Protein AF-A0AAN8F4S1-F1 (afdb_monomer_lite)

Secondary structure (DSSP, 8-state):
--HHHHHHHGGGTTT--GGG-HHHHHHHHHHT--GGGS--GGGS-GGGG--SHHHHHHHHHHHHSPPHHHHHHH-TTTHHHHTTTTT----

Radius of gyration: 18.05 Å; chains: 1; bounding box: 43×32×46 Å

InterPro domains:
  IPR004981 Tryptophan 2,3-dioxygenase [PF03301] (1-73)
  IPR004981 Tryptophan 2,3-dioxygenase [PTHR10138] (1-73)
  IPR037217 Tryptophan/Indoleamine 2,3-dioxygenase-like [SSF140959] (1-73)

Organism: Trichostrongylus colubriformis (NCBI:txid6319)

Sequence (91 aa):
MSPLDFVDFRKYLTPASGFQSLQFRLIENKMGVRCDRRIKYNAQHYKNVFLDEADVKAVEQSETEPSLLTLVQVNPIFRDMLTINLRCDVI

Foldseek 3Di:
DDPVVCVVCVVVCPPPDPLLVLVVLLLCLQQPPAQVPDDQDVVDRSLVSDPDPVSSVSNVVSNPDQHPVNVQCPDPVNVVVCVVPVVPPDD

Structure (mmCIF, N/CA/C/O backbone):
data_AF-A0AAN8F4S1-F1
#
_entry.id   AF-A0AAN8F4S1-F1
#
loop_
_atom_site.group_PDB
_atom_site.id
_atom_site.type_symbol
_atom_site.label_atom_id
_atom_site.label_alt_id
_atom_site.label_comp_id
_atom_site.label_asym_id
_atom_site.label_entity_id
_atom_site.label_seq_id
_atom_site.pdbx_PDB_ins_code
_atom_site.Cartn_x
_atom_site.Cartn_y
_atom_site.Cartn_z
_atom_site.occupancy
_atom_site.B_iso_or_equiv
_atom_site.auth_seq_id
_atom_site.auth_comp_id
_atom_site.auth_asym_id
_atom_site.auth_atom_id
_atom_site.pdbx_PDB_model_num
ATOM 1 N N . MET A 1 1 ? 3.998 9.265 -23.249 1.00 78.06 1 MET A N 1
ATOM 2 C CA . MET A 1 1 ? 4.726 8.010 -23.519 1.00 78.06 1 MET A CA 1
ATOM 3 C C . MET A 1 1 ? 3.876 7.178 -24.456 1.00 78.06 1 MET A C 1
ATOM 5 O O . MET A 1 1 ? 2.714 6.962 -24.121 1.00 78.06 1 MET A O 1
ATOM 9 N N . SER A 1 2 ? 4.393 6.778 -25.620 1.00 94.75 2 SER A N 1
ATOM 10 C CA . SER A 1 2 ? 3.669 5.840 -26.483 1.00 94.75 2 SER A CA 1
ATOM 11 C C . SER A 1 2 ? 3.835 4.400 -25.967 1.00 94.75 2 SER A C 1
ATOM 13 O O . SER A 1 2 ? 4.800 4.114 -25.252 1.00 94.75 2 SER A O 1
ATOM 15 N N . PRO A 1 3 ? 2.925 3.468 -26.307 1.00 93.31 3 PRO A N 1
ATOM 16 C CA . PRO A 1 3 ? 3.106 2.060 -25.961 1.00 93.31 3 PRO A CA 1
ATOM 17 C C . PRO A 1 3 ? 4.406 1.463 -26.514 1.00 93.31 3 PRO A C 1
ATOM 19 O O . PRO A 1 3 ? 4.980 0.587 -25.877 1.00 93.31 3 PRO A O 1
ATOM 22 N N . LEU A 1 4 ? 4.877 1.946 -27.670 1.00 93.06 4 LEU A N 1
ATOM 23 C CA . LEU A 1 4 ? 6.105 1.46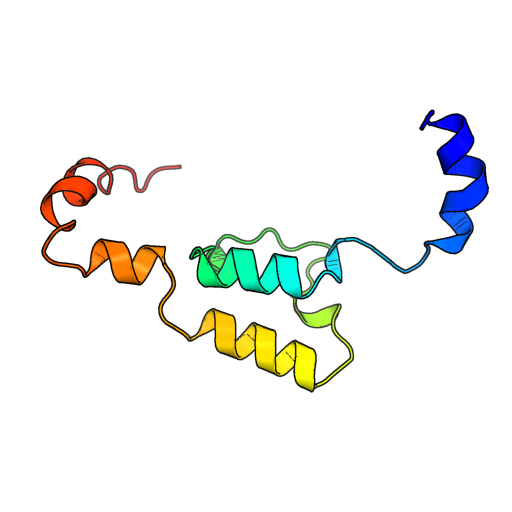5 -28.300 1.00 93.06 4 LEU A CA 1
ATOM 24 C C . LEU A 1 4 ? 7.338 1.892 -27.492 1.00 93.06 4 LEU A C 1
ATOM 26 O O . LEU A 1 4 ? 8.157 1.044 -27.155 1.00 93.06 4 LEU A O 1
ATOM 30 N N . ASP A 1 5 ? 7.382 3.155 -27.051 1.00 92.81 5 ASP A N 1
ATOM 31 C CA . ASP A 1 5 ? 8.462 3.658 -26.188 1.00 92.81 5 ASP A CA 1
ATOM 32 C C . ASP A 1 5 ? 8.545 2.874 -24.866 1.00 92.81 5 ASP A C 1
ATOM 34 O O . ASP A 1 5 ? 9.627 2.650 -24.333 1.00 92.81 5 ASP A O 1
ATOM 38 N N . PHE A 1 6 ? 7.403 2.434 -24.320 1.00 92.69 6 PHE A N 1
ATOM 39 C CA . PHE A 1 6 ? 7.365 1.637 -23.088 1.00 92.69 6 PHE A CA 1
ATOM 40 C C . PHE A 1 6 ? 8.004 0.255 -23.253 1.00 92.69 6 PHE A C 1
ATOM 42 O O . PHE A 1 6 ? 8.667 -0.234 -22.335 1.00 92.69 6 PHE A O 1
ATOM 49 N N . VAL A 1 7 ? 7.818 -0.389 -24.410 1.00 92.62 7 VAL A N 1
ATOM 50 C 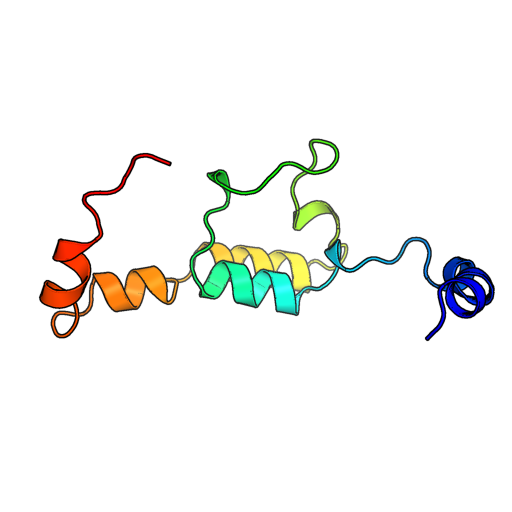CA . VAL A 1 7 ? 8.369 -1.727 -24.678 1.00 92.62 7 VAL A CA 1
ATOM 51 C C . VAL A 1 7 ? 9.893 -1.717 -24.595 1.00 92.62 7 VAL A C 1
ATOM 53 O O . VAL A 1 7 ? 10.470 -2.653 -24.032 1.00 92.62 7 VAL A O 1
ATOM 56 N N . ASP A 1 8 ? 10.529 -0.644 -25.061 1.00 93.50 8 ASP A N 1
ATOM 57 C CA . ASP A 1 8 ? 11.986 -0.533 -25.123 1.00 93.50 8 ASP A CA 1
ATOM 58 C C . ASP A 1 8 ? 12.652 -0.552 -23.739 1.00 93.50 8 ASP A C 1
ATOM 60 O O . ASP A 1 8 ? 13.752 -1.098 -23.581 1.00 93.50 8 ASP A O 1
ATOM 64 N N . PHE A 1 9 ? 11.978 -0.031 -22.705 1.00 93.25 9 PHE A N 1
ATOM 65 C CA . PHE A 1 9 ? 12.533 0.032 -21.350 1.00 93.25 9 PHE A CA 1
ATOM 66 C C . PHE A 1 9 ? 11.831 -0.852 -20.312 1.00 93.25 9 PHE A C 1
ATOM 68 O O . PHE A 1 9 ? 12.389 -1.049 -19.230 1.00 93.25 9 PHE A O 1
ATOM 75 N N . ARG A 1 10 ? 10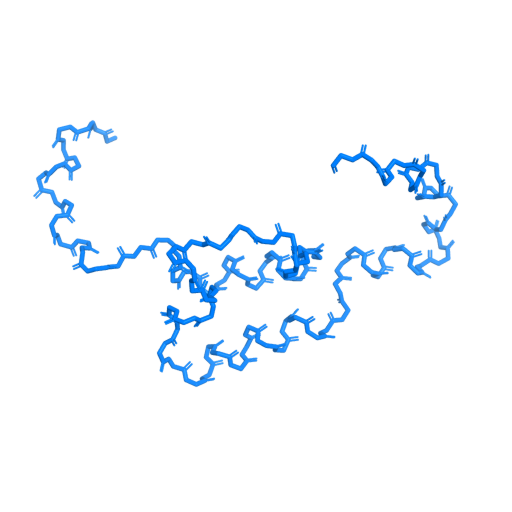.669 -1.460 -20.607 1.00 93.88 10 ARG A N 1
ATOM 76 C CA . ARG A 1 10 ? 9.923 -2.293 -19.633 1.00 93.88 10 ARG A CA 1
ATOM 77 C C . ARG A 1 10 ? 10.770 -3.396 -18.988 1.00 93.88 10 ARG A C 1
ATOM 79 O O . ARG A 1 10 ? 10.524 -3.787 -17.850 1.00 93.88 10 ARG A O 1
ATOM 86 N N . LYS A 1 11 ? 11.768 -3.910 -19.716 1.00 92.75 11 LYS A N 1
ATOM 87 C CA . LYS A 1 11 ? 12.667 -4.974 -19.245 1.00 92.75 11 LYS A CA 1
ATOM 88 C C . LYS A 1 11 ? 13.485 -4.559 -18.020 1.00 92.75 11 LYS A C 1
ATOM 90 O O . LYS A 1 11 ? 13.788 -5.410 -17.197 1.00 92.75 11 LYS A O 1
ATOM 95 N N . TYR A 1 12 ? 13.783 -3.267 -17.870 1.00 94.12 12 TYR A N 1
ATOM 96 C CA . TYR A 1 12 ? 14.517 -2.736 -16.718 1.00 94.12 12 TYR A CA 1
ATOM 97 C C . TYR A 1 12 ? 13.642 -2.585 -15.469 1.00 94.12 12 TYR A C 1
ATOM 99 O O . TYR A 1 12 ? 14.165 -2.359 -14.385 1.00 94.12 12 TYR A O 1
ATOM 107 N N . LEU A 1 13 ? 12.318 -2.704 -15.612 1.00 92.19 13 LEU A N 1
ATOM 108 C CA . LEU A 1 13 ? 11.376 -2.605 -14.500 1.00 92.19 13 LEU A CA 1
ATOM 109 C C . LEU A 1 13 ? 11.061 -3.964 -13.874 1.00 92.19 13 LEU A C 1
ATOM 111 O O . LEU A 1 13 ? 10.559 -4.002 -12.766 1.00 92.19 13 LEU A O 1
ATOM 115 N N . THR A 1 14 ? 11.330 -5.085 -14.544 1.00 88.69 14 TH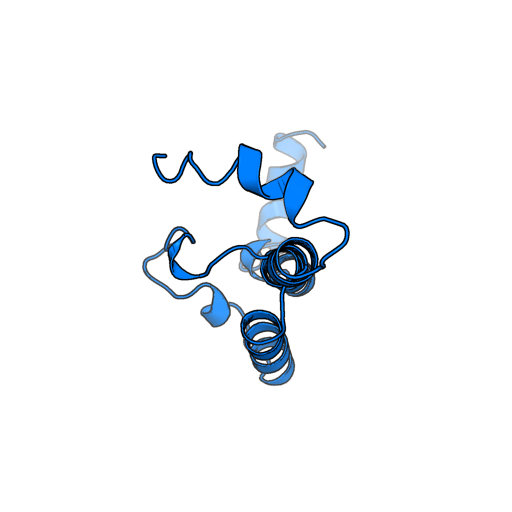R A N 1
ATOM 116 C CA . THR A 1 14 ? 11.021 -6.421 -13.999 1.00 88.69 14 THR A CA 1
ATOM 117 C C . THR A 1 14 ? 12.081 -6.825 -12.964 1.00 88.69 14 THR A C 1
ATOM 119 O O . THR A 1 14 ? 13.265 -6.680 -13.262 1.00 88.69 14 THR A O 1
ATOM 122 N N . PRO A 1 15 ? 11.717 -7.353 -11.775 1.00 87.62 15 PRO A N 1
ATOM 123 C CA . PRO A 1 15 ? 10.388 -7.794 -11.327 1.00 87.62 15 PRO A CA 1
ATOM 124 C C . PRO A 1 15 ? 9.579 -6.731 -10.560 1.00 87.62 15 PRO A C 1
ATOM 126 O O . PRO A 1 15 ? 8.547 -7.060 -9.973 1.00 87.62 15 PRO A O 1
ATOM 129 N N . ALA A 1 16 ? 10.046 -5.483 -10.519 1.00 89.00 16 ALA A N 1
ATOM 130 C CA . ALA A 1 16 ? 9.385 -4.418 -9.784 1.00 89.00 16 ALA A CA 1
ATOM 131 C C . ALA A 1 16 ? 7.989 -4.103 -10.348 1.00 89.00 16 ALA A C 1
ATOM 133 O O . ALA A 1 16 ? 7.724 -4.166 -11.551 1.00 89.00 16 ALA A O 1
ATOM 134 N N . SER A 1 17 ? 7.066 -3.767 -9.453 1.00 90.06 17 SER A N 1
ATOM 135 C CA . SER A 1 17 ? 5.688 -3.440 -9.803 1.00 90.06 17 SER A CA 1
ATOM 136 C C . SER A 1 17 ? 5.060 -2.497 -8.784 1.00 90.06 17 SER A C 1
ATOM 138 O O . SER A 1 17 ? 5.514 -2.376 -7.648 1.00 90.06 17 SER A O 1
ATOM 140 N N . GLY A 1 18 ? 3.936 -1.882 -9.161 1.00 89.50 18 GLY A N 1
ATOM 141 C CA . GLY A 1 18 ? 3.155 -1.044 -8.248 1.00 89.50 18 GLY A CA 1
ATOM 142 C C . GLY A 1 18 ? 2.619 -1.788 -7.018 1.00 89.50 18 GLY A C 1
ATOM 143 O O . GLY A 1 18 ? 2.275 -1.146 -6.029 1.00 89.50 18 GLY A O 1
ATOM 144 N N . PHE A 1 19 ? 2.589 -3.128 -7.026 1.00 89.25 19 PHE A N 1
ATOM 145 C CA . PHE A 1 19 ? 2.185 -3.901 -5.850 1.00 89.25 19 PHE A CA 1
ATOM 146 C C . PHE A 1 19 ? 3.113 -3.682 -4.652 1.00 89.25 19 PHE A C 1
ATOM 148 O O . PHE A 1 19 ? 2.634 -3.750 -3.525 1.00 89.25 19 PHE A O 1
ATOM 155 N N . GLN A 1 20 ? 4.384 -3.349 -4.897 1.00 92.00 20 GLN A N 1
ATOM 156 C CA . GLN A 1 20 ? 5.404 -3.080 -3.876 1.00 92.00 20 GLN A CA 1
ATOM 157 C C . GLN A 1 20 ? 5.363 -1.640 -3.341 1.00 92.00 20 GLN A C 1
ATOM 159 O O . GLN A 1 20 ? 6.222 -1.245 -2.559 1.00 92.00 20 GLN A O 1
ATOM 164 N N . SER A 1 21 ? 4.394 -0.818 -3.757 1.00 95.06 21 SER A N 1
ATOM 165 C CA . SER A 1 21 ? 4.279 0.548 -3.247 1.00 95.06 21 SER A CA 1
ATOM 166 C C . SER A 1 21 ? 3.788 0.547 -1.795 1.00 95.06 21 SER A C 1
ATOM 168 O O . SER A 1 21 ? 2.586 0.450 -1.532 1.00 95.06 21 SER A O 1
ATOM 170 N N . LEU A 1 22 ? 4.723 0.691 -0.850 1.00 94.94 22 LEU A N 1
ATOM 171 C CA . LEU A 1 22 ? 4.433 0.779 0.584 1.00 94.94 22 LEU A CA 1
ATOM 172 C C . LEU A 1 22 ? 3.427 1.893 0.880 1.00 94.94 22 LEU A C 1
ATOM 174 O O . LEU A 1 22 ? 2.376 1.649 1.466 1.00 94.94 22 LEU A O 1
ATOM 178 N N . GLN A 1 23 ? 3.719 3.111 0.421 1.00 96.62 23 GLN A N 1
ATOM 179 C CA . GLN A 1 23 ? 2.882 4.283 0.685 1.00 96.62 23 GLN A CA 1
ATOM 180 C C . GLN A 1 23 ? 1.449 4.093 0.188 1.00 96.62 23 GLN A C 1
ATOM 182 O O . GLN A 1 23 ? 0.508 4.475 0.879 1.00 96.62 23 GLN A O 1
ATOM 187 N N . PHE A 1 24 ? 1.268 3.451 -0.970 1.00 96.25 24 PHE A N 1
ATOM 188 C CA . PHE A 1 24 ? -0.065 3.167 -1.487 1.00 96.25 24 PHE A CA 1
ATOM 189 C C . PHE A 1 24 ? -0.845 2.223 -0.561 1.00 96.25 24 PHE A C 1
ATOM 191 O O . PHE A 1 24 ? -2.016 2.472 -0.279 1.00 96.25 24 PHE A O 1
ATOM 198 N N . ARG A 1 25 ? -0.193 1.188 -0.010 1.00 94.81 25 ARG A N 1
ATOM 199 C CA . ARG A 1 25 ? -0.823 0.285 0.972 1.00 94.81 25 ARG A CA 1
ATOM 200 C C . ARG A 1 25 ? -1.153 0.980 2.282 1.00 94.81 25 ARG A C 1
ATOM 202 O O . ARG A 1 25 ? -2.248 0.779 2.802 1.00 94.81 25 ARG A O 1
ATOM 209 N N . LEU A 1 26 ? -0.265 1.844 2.770 1.00 96.25 26 LEU A N 1
ATOM 210 C CA . LEU A 1 26 ? -0.530 2.645 3.965 1.00 96.25 26 LEU A CA 1
ATOM 211 C C . LEU A 1 26 ? -1.742 3.564 3.765 1.00 96.25 26 LEU A C 1
ATOM 213 O O . LEU A 1 26 ? -2.575 3.663 4.662 1.00 96.25 26 LEU A O 1
ATOM 217 N N . ILE A 1 27 ? -1.871 4.199 2.594 1.00 97.38 27 ILE A N 1
ATOM 218 C CA . ILE A 1 27 ? -3.026 5.046 2.264 1.00 97.38 27 ILE A CA 1
ATOM 219 C C . ILE A 1 27 ? -4.313 4.221 2.245 1.00 97.38 27 ILE A C 1
ATOM 221 O O . ILE A 1 27 ? -5.272 4.594 2.910 1.00 97.38 27 ILE A O 1
ATOM 225 N N . GLU A 1 28 ? -4.350 3.093 1.534 1.00 95.88 28 GLU A N 1
ATOM 226 C CA . GLU A 1 28 ? -5.544 2.239 1.497 1.00 95.88 28 GLU A CA 1
ATOM 227 C C . GLU A 1 28 ? -5.976 1.782 2.900 1.00 95.88 28 GLU A C 1
ATOM 229 O O . GLU A 1 28 ? -7.156 1.879 3.245 1.00 95.88 28 GLU A O 1
ATOM 234 N N . ASN A 1 29 ? -5.026 1.319 3.720 1.00 95.56 29 ASN A N 1
ATOM 235 C CA . ASN A 1 29 ? -5.304 0.852 5.078 1.00 95.56 29 ASN A CA 1
ATOM 236 C C . ASN A 1 29 ? -5.814 2.001 5.960 1.00 95.56 29 ASN A C 1
ATOM 238 O O . ASN A 1 29 ? -6.879 1.887 6.568 1.00 95.56 29 ASN A O 1
ATOM 242 N N . LYS A 1 30 ? -5.135 3.157 5.945 1.00 96.62 30 LYS A N 1
ATOM 243 C CA . LYS A 1 30 ? -5.550 4.344 6.711 1.00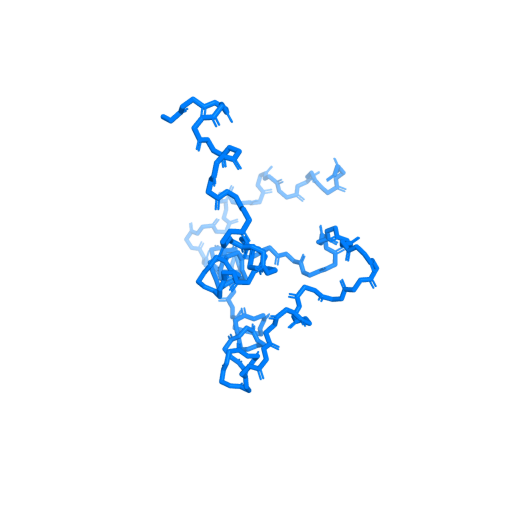 96.62 30 LYS A CA 1
ATOM 244 C C . LYS A 1 30 ? -6.881 4.926 6.236 1.00 96.62 30 LYS A C 1
ATOM 246 O O . LYS A 1 30 ? -7.593 5.501 7.049 1.00 96.62 30 LYS A O 1
ATOM 251 N N . MET A 1 31 ? -7.259 4.754 4.970 1.00 97.00 31 MET A N 1
ATOM 252 C CA . MET A 1 31 ? -8.587 5.138 4.472 1.00 97.00 31 MET A CA 1
ATOM 253 C C . MET A 1 31 ? -9.697 4.170 4.910 1.00 97.00 31 MET A C 1
ATOM 255 O O . MET A 1 31 ? -10.860 4.566 4.937 1.00 97.00 31 MET A O 1
ATOM 259 N N . GLY A 1 32 ? -9.357 2.935 5.297 1.00 94.50 32 GLY A N 1
ATOM 260 C CA . GLY A 1 32 ? -10.306 1.931 5.792 1.00 94.50 32 GLY A CA 1
ATOM 261 C C . GLY A 1 32 ? -10.639 0.816 4.799 1.00 94.50 32 GLY A C 1
ATOM 262 O O . GLY A 1 32 ? -11.683 0.173 4.925 1.00 94.50 32 GLY A O 1
ATOM 263 N N . VAL A 1 33 ? -9.782 0.565 3.802 1.00 93.56 33 VAL A N 1
ATOM 264 C CA . VAL A 1 33 ? -9.938 -0.594 2.909 1.00 93.56 33 VAL A CA 1
ATOM 265 C C . VAL A 1 33 ? -9.722 -1.879 3.709 1.00 93.56 33 VAL A C 1
ATOM 267 O O . VAL A 1 33 ? -8.622 -2.158 4.181 1.00 93.56 33 VAL A O 1
ATOM 270 N N . ARG A 1 34 ? -10.777 -2.687 3.849 1.00 87.62 34 ARG A N 1
ATOM 271 C CA . ARG A 1 34 ? -10.735 -3.911 4.657 1.00 87.62 34 ARG A CA 1
ATOM 272 C C . ARG A 1 34 ? -9.986 -5.040 3.951 1.00 87.62 34 ARG A C 1
ATOM 274 O O . ARG A 1 34 ? -10.198 -5.283 2.762 1.00 87.62 34 ARG A O 1
ATOM 281 N N . CYS A 1 35 ? -9.179 -5.787 4.702 1.00 85.44 35 CYS A N 1
ATOM 282 C CA . CYS A 1 35 ? -8.368 -6.879 4.161 1.00 85.44 35 CYS A CA 1
ATOM 283 C C . CYS A 1 35 ? -9.198 -8.036 3.583 1.00 85.44 35 CYS A C 1
ATOM 285 O O . CYS A 1 35 ? -8.795 -8.625 2.584 1.00 85.44 35 CYS A O 1
ATOM 287 N N . ASP A 1 36 ? -10.376 -8.319 4.142 1.00 85.56 36 ASP A N 1
ATOM 288 C CA . ASP A 1 36 ? -11.305 -9.346 3.650 1.00 85.56 36 ASP A CA 1
ATOM 289 C C . ASP A 1 36 ? -11.976 -8.981 2.316 1.00 85.56 36 ASP A C 1
ATOM 291 O O . ASP A 1 36 ? -12.430 -9.867 1.596 1.00 85.56 36 ASP A O 1
ATOM 295 N N . ARG A 1 37 ? -11.992 -7.691 1.954 1.00 86.69 37 ARG A N 1
ATOM 296 C CA . ARG A 1 37 ? -12.513 -7.191 0.672 1.00 86.69 37 ARG A CA 1
ATOM 297 C C . ARG A 1 37 ? -11.431 -7.051 -0.405 1.00 86.69 37 ARG A C 1
ATOM 299 O O . ARG A 1 37 ? -11.725 -6.629 -1.522 1.00 86.69 37 ARG A O 1
ATOM 306 N N . ARG A 1 38 ? -10.172 -7.388 -0.101 1.00 87.19 38 ARG A N 1
ATOM 307 C CA . ARG A 1 38 ? -9.071 -7.330 -1.074 1.00 87.19 38 ARG A CA 1
ATOM 308 C C . ARG A 1 38 ? -9.112 -8.542 -2.006 1.00 87.19 38 ARG A C 1
ATOM 310 O O . ARG A 1 38 ? -9.235 -9.683 -1.565 1.00 87.19 38 ARG A O 1
ATOM 317 N N . ILE A 1 39 ? -8.934 -8.300 -3.304 1.00 85.44 39 ILE A N 1
ATOM 318 C CA . ILE A 1 39 ? -8.781 -9.369 -4.298 1.00 85.44 39 ILE A CA 1
ATOM 319 C C . ILE A 1 39 ? -7.443 -10.075 -4.059 1.00 85.44 39 ILE A C 1
ATOM 321 O O . ILE A 1 39 ? -6.389 -9.436 -4.015 1.00 85.44 39 ILE A O 1
ATOM 325 N N . LYS A 1 40 ? -7.475 -11.405 -3.934 1.00 75.19 40 LYS A N 1
ATOM 326 C CA . LYS A 1 40 ? -6.265 -12.227 -3.824 1.00 75.19 40 LYS A CA 1
ATOM 327 C C . LYS A 1 40 ? -5.594 -12.338 -5.192 1.00 75.19 40 LYS A C 1
ATOM 329 O O . LYS A 1 40 ? 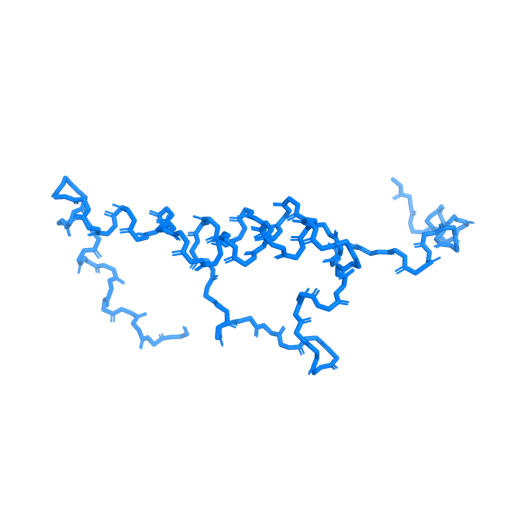-6.018 -13.125 -6.033 1.00 75.19 40 LYS A O 1
ATOM 334 N N . TYR A 1 41 ? -4.534 -11.572 -5.412 1.00 67.25 41 TYR A N 1
ATOM 335 C CA . TYR A 1 41 ? -3.681 -11.726 -6.589 1.00 67.25 41 TYR A CA 1
ATOM 336 C C . TYR A 1 41 ? -2.723 -12.914 -6.384 1.00 67.25 41 TYR A C 1
ATOM 338 O O . TYR A 1 41 ? -2.104 -13.028 -5.328 1.00 67.25 41 TYR A O 1
ATOM 346 N N . ASN A 1 42 ? -2.631 -13.833 -7.354 1.00 63.06 42 ASN A N 1
ATOM 347 C CA . ASN A 1 42 ? -1.844 -15.079 -7.260 1.00 63.06 42 ASN A CA 1
ATOM 348 C C . ASN A 1 42 ? -2.110 -15.933 -6.001 1.00 63.06 42 ASN A C 1
ATOM 350 O O . ASN A 1 42 ? -1.229 -16.660 -5.552 1.00 63.06 42 ASN A O 1
ATOM 354 N N . ALA A 1 43 ? -3.305 -15.835 -5.406 1.00 67.62 43 ALA A N 1
ATOM 355 C CA . ALA A 1 43 ? -3.649 -16.470 -4.126 1.00 67.62 43 ALA A CA 1
ATOM 356 C C . ALA A 1 43 ? -2.709 -16.116 -2.947 1.00 67.62 43 ALA A C 1
ATOM 358 O O . ALA A 1 43 ? -2.769 -16.763 -1.902 1.00 67.62 43 ALA A O 1
ATOM 359 N N . GLN A 1 44 ? -1.874 -15.081 -3.084 1.00 72.00 44 GLN A N 1
ATOM 360 C CA . GLN A 1 44 ? -0.925 -14.645 -2.063 1.00 72.00 44 GLN A CA 1
ATOM 361 C C . GLN A 1 44 ? -1.438 -13.420 -1.307 1.00 72.00 44 GLN A C 1
ATOM 363 O O . GLN A 1 44 ? -2.238 -12.629 -1.814 1.00 72.00 44 GLN A O 1
ATOM 368 N N . HIS A 1 45 ? -0.974 -13.266 -0.065 1.00 76.38 45 HIS A N 1
ATOM 369 C CA . HIS A 1 45 ? -1.266 -12.076 0.721 1.00 76.38 45 HIS A CA 1
ATOM 370 C C . HIS A 1 45 ? -0.521 -10.878 0.124 1.00 76.38 45 HIS A C 1
ATOM 372 O O . HIS A 1 45 ? 0.652 -10.989 -0.226 1.00 76.38 45 HIS A O 1
ATOM 378 N N . TYR A 1 46 ? -1.164 -9.709 0.063 1.00 78.69 46 TYR A N 1
ATOM 379 C CA . TYR A 1 46 ? -0.555 -8.500 -0.512 1.00 78.69 46 TYR A CA 1
ATOM 380 C C . TYR A 1 46 ? 0.711 -8.039 0.237 1.00 78.69 46 TYR A C 1
ATOM 382 O O . TYR A 1 46 ? 1.486 -7.262 -0.304 1.00 78.69 46 TYR A O 1
ATOM 390 N N . LYS A 1 47 ? 0.921 -8.533 1.467 1.00 80.19 47 LYS A N 1
ATOM 391 C CA . LYS A 1 47 ? 2.107 -8.278 2.302 1.00 80.19 47 LYS A CA 1
ATOM 392 C C . LYS A 1 47 ? 3.356 -9.029 1.817 1.00 80.19 47 LYS A C 1
ATOM 394 O O . LYS A 1 47 ? 4.459 -8.572 2.074 1.00 80.19 47 LYS A O 1
ATOM 399 N N . ASN A 1 48 ? 3.199 -10.115 1.053 1.00 84.44 48 ASN A N 1
ATOM 400 C CA . ASN A 1 48 ? 4.309 -10.972 0.606 1.00 84.44 48 ASN A CA 1
ATOM 401 C C . ASN A 1 48 ? 5.268 -10.285 -0.384 1.00 84.44 48 ASN A C 1
ATOM 403 O O . ASN A 1 48 ? 6.303 -10.845 -0.731 1.00 84.44 48 ASN A O 1
ATOM 407 N N . VAL A 1 49 ? 4.910 -9.097 -0.877 1.00 86.81 49 VAL A N 1
ATOM 408 C CA . VAL A 1 49 ? 5.747 -8.294 -1.777 1.00 86.81 49 VAL A CA 1
ATOM 409 C C . VAL A 1 49 ? 6.809 -7.478 -1.035 1.00 86.81 49 VAL A C 1
ATOM 411 O O . VAL A 1 49 ? 7.739 -6.996 -1.679 1.00 86.81 49 VAL A O 1
ATOM 414 N N . PHE A 1 50 ? 6.662 -7.305 0.283 1.00 89.75 50 PHE A N 1
ATOM 415 C CA . PHE A 1 50 ? 7.598 -6.562 1.123 1.00 89.75 50 PHE A CA 1
ATOM 416 C C . PHE A 1 50 ? 8.625 -7.524 1.716 1.00 89.75 50 PHE A C 1
ATOM 418 O O . PHE A 1 50 ? 8.265 -8.545 2.299 1.00 89.75 50 PHE A O 1
ATOM 425 N N . LEU A 1 51 ? 9.903 -7.200 1.529 1.00 87.88 51 LEU A N 1
ATOM 426 C CA . LEU A 1 51 ? 11.029 -8.011 2.002 1.00 87.88 51 LEU A CA 1
ATOM 427 C C . LEU A 1 51 ? 11.701 -7.409 3.243 1.00 87.88 51 LEU A C 1
ATOM 429 O O . LEU A 1 51 ? 12.404 -8.123 3.949 1.00 87.88 51 LEU A O 1
ATOM 433 N N . ASP A 1 52 ? 11.495 -6.114 3.497 1.00 92.94 52 ASP A N 1
ATOM 434 C CA . ASP A 1 52 ? 12.004 -5.420 4.679 1.00 92.94 52 ASP A CA 1
ATOM 435 C C . ASP A 1 52 ? 11.029 -5.589 5.855 1.00 92.94 52 ASP A C 1
ATOM 437 O O . ASP A 1 52 ? 9.825 -5.347 5.730 1.00 92.94 52 ASP A O 1
ATOM 441 N N . GLU A 1 53 ? 11.553 -5.983 7.014 1.00 93.38 53 GLU A N 1
ATOM 442 C CA . GLU A 1 53 ? 10.786 -6.114 8.254 1.00 93.38 53 GLU A CA 1
ATOM 443 C C . GLU A 1 53 ? 10.160 -4.782 8.686 1.00 93.38 53 GLU A C 1
ATOM 445 O O . GLU A 1 53 ? 9.049 -4.767 9.226 1.00 93.38 53 GLU A O 1
ATOM 450 N N . ALA A 1 54 ? 10.837 -3.657 8.426 1.00 95.38 54 ALA A N 1
ATOM 451 C CA . ALA A 1 54 ? 10.316 -2.333 8.746 1.00 95.38 54 ALA A CA 1
ATOM 452 C C . ALA A 1 54 ? 9.042 -2.021 7.943 1.00 95.38 54 ALA A C 1
ATOM 454 O O . ALA A 1 54 ? 8.054 -1.539 8.507 1.00 95.38 54 ALA A O 1
ATOM 455 N N . ASP A 1 55 ? 9.037 -2.365 6.655 1.00 95.25 55 ASP A N 1
ATOM 456 C CA . ASP A 1 55 ? 7.897 -2.173 5.757 1.00 95.25 55 ASP A CA 1
ATOM 457 C C . ASP A 1 55 ? 6.727 -3.077 6.144 1.00 95.25 55 ASP A C 1
ATOM 459 O O . ASP A 1 55 ? 5.586 -2.615 6.237 1.00 95.25 55 ASP A O 1
ATOM 463 N N . VAL A 1 56 ? 7.003 -4.355 6.431 1.00 94.44 56 VAL A N 1
ATOM 464 C CA . VAL A 1 56 ? 5.984 -5.307 6.900 1.00 94.44 56 VAL A CA 1
ATOM 465 C C . VAL A 1 56 ? 5.321 -4.778 8.169 1.00 94.44 56 VAL A C 1
ATOM 467 O O . VAL A 1 56 ? 4.093 -4.685 8.231 1.00 94.44 56 VAL A O 1
ATOM 470 N N . LYS A 1 57 ? 6.121 -4.338 9.144 1.00 95.88 57 LYS A N 1
ATOM 471 C CA . LYS A 1 57 ? 5.620 -3.784 10.402 1.00 95.88 57 LYS A CA 1
ATOM 472 C C . LYS A 1 57 ? 4.793 -2.514 10.191 1.00 95.88 57 LYS A C 1
ATOM 474 O O . LYS A 1 57 ? 3.752 -2.360 10.826 1.00 95.88 57 LYS A O 1
ATOM 479 N N . ALA A 1 58 ? 5.214 -1.620 9.296 1.00 96.19 58 ALA A N 1
ATOM 480 C CA . ALA A 1 58 ? 4.464 -0.405 8.979 1.00 96.19 58 ALA A CA 1
ATOM 481 C C . ALA A 1 58 ? 3.083 -0.726 8.379 1.00 96.19 58 ALA A C 1
ATOM 483 O O . ALA A 1 58 ? 2.078 -0.116 8.759 1.00 96.19 58 ALA A O 1
ATOM 484 N N . VAL A 1 59 ? 3.014 -1.710 7.476 1.00 94.62 59 VAL A N 1
ATOM 485 C CA . VAL A 1 59 ? 1.746 -2.171 6.897 1.00 94.62 59 VAL A CA 1
ATOM 486 C C . VAL A 1 59 ? 0.853 -2.791 7.971 1.00 94.62 59 VAL A C 1
ATOM 488 O O . VAL A 1 59 ? -0.310 -2.410 8.071 1.00 94.62 59 VAL A O 1
ATOM 491 N N . GLU A 1 60 ? 1.376 -3.678 8.813 1.00 94.19 60 GLU A N 1
ATOM 492 C CA . GLU A 1 60 ? 0.604 -4.318 9.890 1.00 94.19 60 GLU A CA 1
ATOM 493 C C . GLU A 1 60 ? 0.076 -3.318 10.919 1.00 94.19 60 GLU A C 1
ATOM 495 O O . GLU A 1 60 ? -1.084 -3.380 11.329 1.00 94.19 60 GLU A O 1
ATOM 500 N N . GLN A 1 61 ? 0.893 -2.334 11.286 1.00 96.12 61 GLN A N 1
ATOM 501 C CA . GLN A 1 61 ? 0.456 -1.250 12.153 1.00 96.12 61 GLN A CA 1
ATOM 502 C C . GLN A 1 61 ? -0.684 -0.453 11.502 1.00 96.12 61 GLN A C 1
ATOM 504 O O . GLN A 1 61 ? -1.693 -0.179 12.146 1.00 96.12 61 GLN A O 1
ATOM 509 N N . SER A 1 62 ? -0.583 -0.149 10.205 1.00 96.06 62 SER A N 1
ATOM 510 C CA . SER A 1 62 ? -1.647 0.570 9.493 1.00 96.06 62 SER A CA 1
ATOM 511 C C . SER A 1 62 ? -2.965 -0.209 9.372 1.00 96.06 62 SER A C 1
ATOM 513 O O . SER A 1 62 ? -4.004 0.422 9.205 1.00 96.06 62 SER A O 1
ATOM 515 N N . GLU A 1 63 ? -2.945 -1.547 9.457 1.00 93.12 63 GLU A N 1
ATOM 516 C CA . GLU A 1 63 ? -4.157 -2.387 9.485 1.00 93.12 63 GLU A CA 1
ATOM 517 C C . GLU A 1 63 ? -4.862 -2.359 10.851 1.00 93.12 63 GLU A C 1
ATOM 519 O O . GLU A 1 63 ? -6.071 -2.576 10.920 1.00 93.12 63 GLU A O 1
ATOM 524 N N . THR A 1 64 ? -4.115 -2.133 11.936 1.00 93.56 64 THR A N 1
ATOM 525 C CA . THR A 1 64 ? -4.631 -2.207 13.315 1.00 93.56 64 THR A CA 1
ATOM 526 C C . THR A 1 64 ? -5.028 -0.848 13.888 1.00 93.56 64 THR A C 1
ATOM 528 O O . THR A 1 64 ? -5.916 -0.774 14.739 1.00 93.56 64 THR A O 1
ATOM 531 N N . GLU A 1 65 ? -4.406 0.234 13.422 1.00 95.25 65 GLU A N 1
ATOM 532 C CA . GLU A 1 65 ? -4.780 1.596 13.800 1.00 95.25 65 GLU A CA 1
ATOM 533 C C . GLU A 1 65 ? -6.199 1.960 13.319 1.00 95.25 65 GLU A C 1
ATOM 535 O O . GLU A 1 65 ? -6.621 1.535 12.240 1.00 95.25 65 GLU A O 1
ATOM 540 N N . PRO A 1 66 ? -6.946 2.798 14.069 1.00 95.50 66 PRO A N 1
ATOM 541 C CA . PRO A 1 66 ? -8.231 3.306 13.609 1.00 95.50 66 PRO A CA 1
ATOM 542 C C . PRO A 1 66 ? -8.101 4.012 12.257 1.00 95.50 66 PRO A C 1
ATOM 544 O O . PRO A 1 66 ? -7.404 5.021 12.125 1.00 95.50 66 PRO A O 1
ATOM 547 N N . SER A 1 67 ? -8.804 3.491 11.254 1.00 96.44 67 SER A N 1
ATOM 548 C CA . SER A 1 67 ? -8.860 4.113 9.933 1.00 96.44 67 SER A CA 1
ATOM 549 C C . SER A 1 67 ? -9.639 5.429 9.966 1.00 96.44 67 SER A C 1
ATOM 551 O O . SER A 1 67 ? -10.468 5.662 10.849 1.00 96.44 67 SER A O 1
ATOM 553 N N . LEU A 1 68 ? -9.444 6.271 8.951 1.00 95.06 68 LEU A N 1
ATOM 554 C CA . LEU A 1 68 ? -10.232 7.481 8.743 1.00 95.06 68 LEU A CA 1
ATOM 555 C C . LEU A 1 68 ? -11.732 7.165 8.715 1.00 95.06 68 LEU A C 1
ATOM 557 O O . LEU A 1 68 ? -12.506 7.859 9.366 1.00 95.06 68 LEU A O 1
ATOM 561 N N . LEU A 1 69 ? -12.137 6.089 8.029 1.00 93.44 69 LEU A N 1
ATOM 562 C CA . LEU A 1 69 ? -13.528 5.636 8.009 1.00 93.44 69 LEU A CA 1
ATOM 563 C C . LEU A 1 69 ? -14.056 5.378 9.427 1.00 93.44 69 LEU A C 1
ATOM 565 O O . LEU A 1 69 ? -15.115 5.889 9.787 1.00 93.44 69 LEU A O 1
ATOM 569 N N . THR A 1 70 ? -13.298 4.640 10.242 1.00 91.75 70 THR A N 1
ATOM 570 C CA . THR A 1 70 ? -13.651 4.352 11.640 1.00 91.75 70 THR A CA 1
ATOM 571 C C . THR A 1 70 ? -13.792 5.639 12.446 1.00 91.75 70 THR A C 1
ATOM 573 O O . THR A 1 70 ? -14.792 5.824 13.135 1.00 91.75 70 THR A O 1
ATOM 576 N N . LEU A 1 71 ? -12.820 6.548 12.335 1.00 93.19 71 LEU A N 1
ATOM 577 C CA . LEU A 1 71 ? -12.803 7.809 13.076 1.00 93.19 71 LEU A CA 1
ATOM 578 C C . LEU A 1 71 ? -13.984 8.712 12.711 1.00 93.19 71 LEU A C 1
ATOM 580 O O . LEU A 1 71 ? -14.580 9.315 13.601 1.00 93.19 71 LEU A O 1
ATOM 584 N N . VAL A 1 72 ? -14.361 8.786 11.432 1.00 92.31 72 VAL A N 1
ATOM 585 C CA . VAL A 1 72 ? -15.523 9.576 11.002 1.00 92.31 72 VAL A CA 1
ATOM 586 C C . VAL A 1 72 ? -16.829 8.932 11.487 1.00 92.31 72 VAL A C 1
ATOM 588 O O . VAL A 1 72 ? -17.713 9.646 11.949 1.00 92.31 72 VAL A O 1
ATOM 591 N N . GLN A 1 73 ? -16.951 7.602 11.460 1.00 88.62 73 GLN A N 1
ATOM 592 C CA . GLN A 1 73 ? -18.161 6.895 11.907 1.00 88.62 73 GLN A CA 1
ATOM 593 C C . GLN A 1 73 ? -18.440 7.035 13.411 1.00 88.62 73 GLN A C 1
ATOM 595 O O . GLN A 1 73 ? -19.601 7.137 13.810 1.00 88.62 73 GLN A O 1
ATOM 600 N N . VAL A 1 74 ? -17.399 7.025 14.250 1.00 87.50 74 VAL A N 1
ATOM 601 C CA . VAL A 1 74 ? -17.552 7.140 15.714 1.00 87.50 74 VAL A CA 1
ATOM 602 C C . VAL A 1 74 ? -17.640 8.586 16.197 1.00 87.50 74 VAL A C 1
ATOM 604 O O . VAL A 1 74 ? -18.017 8.824 17.345 1.00 87.50 74 VAL A O 1
ATOM 607 N N . ASN A 1 75 ? -17.295 9.556 15.349 1.00 83.69 75 ASN A N 1
ATOM 608 C CA . ASN A 1 75 ? -17.320 10.962 15.718 1.00 83.69 75 ASN A CA 1
ATOM 609 C C . ASN A 1 75 ? -18.777 11.450 15.878 1.00 83.69 75 ASN A C 1
ATOM 611 O O . ASN A 1 75 ? -19.540 11.409 14.907 1.00 83.69 75 ASN A O 1
ATOM 615 N N . PRO A 1 76 ? -19.167 11.966 17.062 1.00 80.62 76 PRO A N 1
ATOM 616 C CA . PRO A 1 76 ? -20.532 12.416 17.332 1.00 80.62 76 PRO A CA 1
ATOM 617 C C . PRO A 1 76 ? -21.048 13.475 16.353 1.00 80.62 76 PRO A C 1
ATOM 619 O O . PRO A 1 76 ? -22.238 13.497 16.069 1.00 80.62 76 PRO A O 1
ATOM 622 N N . ILE A 1 77 ? -20.161 14.316 15.810 1.00 80.88 77 ILE A N 1
ATOM 623 C CA . ILE A 1 77 ? -20.512 15.374 14.851 1.00 80.88 77 ILE A CA 1
ATOM 624 C C . ILE A 1 77 ? -20.978 14.778 13.515 1.00 80.88 77 ILE A C 1
ATOM 626 O O . ILE A 1 77 ? -21.852 15.332 12.856 1.00 80.88 77 ILE A O 1
ATOM 630 N N . PHE A 1 78 ? -20.412 13.640 13.111 1.00 70.81 78 PHE A N 1
ATOM 631 C CA . PHE A 1 78 ? -20.667 13.020 11.807 1.00 70.81 78 PHE A CA 1
ATOM 632 C C . PHE A 1 78 ? -21.617 11.814 11.879 1.00 70.81 78 PHE A C 1
ATOM 634 O O . PHE A 1 78 ? -22.033 11.288 10.841 1.00 70.81 78 PHE A O 1
ATOM 641 N N . ARG A 1 79 ? -21.994 11.386 13.090 1.00 63.41 79 ARG A N 1
ATOM 642 C CA . ARG A 1 79 ? -22.797 10.181 13.345 1.00 63.41 79 ARG A CA 1
ATOM 643 C C . ARG A 1 79 ? -24.170 10.211 12.663 1.00 63.41 79 ARG A C 1
ATOM 645 O O . ARG A 1 79 ? -24.611 9.186 12.138 1.00 63.41 79 ARG A O 1
ATOM 652 N N . ASP A 1 80 ? -24.796 11.384 12.607 1.00 64.44 80 ASP A N 1
ATOM 653 C CA . ASP A 1 80 ? -26.132 11.569 12.026 1.00 64.44 80 ASP A CA 1
ATOM 654 C C . ASP A 1 80 ? -26.105 11.729 10.492 1.00 64.44 80 ASP A C 1
ATOM 656 O O . ASP A 1 80 ? -27.103 11.475 9.821 1.00 64.44 80 ASP A O 1
ATOM 660 N N . MET A 1 81 ? -24.953 12.083 9.899 1.00 60.72 81 MET A N 1
ATOM 661 C CA . MET A 1 81 ? -24.788 12.140 8.435 1.00 60.72 81 MET A CA 1
ATOM 662 C C . MET A 1 81 ? -24.554 10.757 7.816 1.00 60.72 81 MET A C 1
ATOM 664 O O . MET A 1 81 ? -25.003 10.488 6.702 1.00 60.72 81 MET A O 1
ATOM 668 N N . LEU A 1 82 ? -23.847 9.866 8.517 1.00 57.56 82 LEU A N 1
ATOM 669 C CA . LEU A 1 82 ? -23.467 8.549 7.988 1.00 57.56 82 LEU A CA 1
ATOM 670 C C . LEU A 1 82 ? -24.525 7.458 8.200 1.00 57.56 82 LEU A C 1
ATOM 672 O O . LEU A 1 82 ? -24.504 6.441 7.504 1.00 57.56 82 LEU A O 1
ATOM 676 N N . THR A 1 83 ? -25.489 7.668 9.098 1.00 53.34 83 THR A N 1
ATOM 677 C CA . THR A 1 83 ? -26.594 6.723 9.345 1.00 53.34 83 THR A CA 1
ATOM 678 C C . THR A 1 83 ? -27.568 6.606 8.167 1.00 53.34 83 THR A C 1
ATOM 680 O O . THR A 1 83 ? -28.311 5.629 8.090 1.00 53.34 83 THR A O 1
ATOM 683 N N . ILE A 1 84 ? -27.525 7.535 7.205 1.00 52.34 84 ILE A N 1
ATOM 684 C CA . ILE A 1 84 ? -28.374 7.508 6.005 1.00 52.34 84 ILE A CA 1
ATOM 685 C C . ILE A 1 84 ? -27.824 6.551 4.923 1.00 52.34 84 ILE A C 1
ATOM 687 O O . ILE A 1 84 ? -28.606 6.034 4.131 1.00 52.34 84 ILE A O 1
ATOM 691 N N . ASN A 1 85 ? -26.521 6.226 4.918 1.00 47.69 85 ASN A N 1
ATOM 692 C CA . ASN A 1 85 ? -25.892 5.429 3.845 1.00 47.69 85 ASN A CA 1
ATOM 693 C C . ASN A 1 85 ? -25.444 4.007 4.233 1.00 47.69 85 ASN A C 1
ATOM 695 O O . ASN A 1 85 ? -25.096 3.220 3.358 1.00 47.69 85 ASN A O 1
ATOM 699 N N . LEU A 1 86 ? -25.487 3.628 5.513 1.00 47.31 86 LEU A N 1
ATOM 700 C CA . LEU A 1 86 ? -25.086 2.281 5.962 1.00 47.31 86 LEU A CA 1
ATOM 701 C C . LEU A 1 86 ? -26.216 1.231 5.896 1.00 47.31 86 LEU A C 1
ATOM 703 O O . LEU A 1 86 ? -26.048 0.116 6.375 1.00 47.31 86 LEU A O 1
ATOM 707 N N . ARG A 1 87 ? -27.358 1.543 5.263 1.00 40.34 87 ARG A N 1
ATOM 708 C CA . ARG A 1 87 ? -28.372 0.537 4.871 1.00 40.34 87 ARG A CA 1
ATOM 709 C C . ARG A 1 87 ? -28.097 -0.127 3.514 1.00 40.34 87 ARG A C 1
ATOM 711 O O . ARG A 1 87 ? -28.917 -0.919 3.063 1.00 40.34 87 ARG A O 1
ATOM 718 N N . CYS A 1 88 ? -26.953 0.150 2.892 1.00 40.16 88 CYS A N 1
ATOM 719 C CA . CYS A 1 88 ? -26.510 -0.504 1.661 1.00 40.16 88 CYS A CA 1
ATOM 720 C C . CYS A 1 88 ? -25.344 -1.475 1.927 1.00 40.16 88 CYS A C 1
ATOM 722 O O . CYS A 1 88 ? -24.308 -1.389 1.281 1.00 40.16 88 CYS A O 1
ATOM 724 N N . ASP A 1 89 ? -25.506 -2.417 2.861 1.00 41.16 89 ASP A N 1
ATOM 725 C CA . ASP A 1 89 ? -24.697 -3.650 2.911 1.00 41.16 89 ASP A CA 1
ATOM 726 C C . ASP A 1 89 ? -25.298 -4.710 1.959 1.00 41.16 89 ASP A C 1
ATOM 728 O O . ASP A 1 89 ? -25.626 -5.826 2.351 1.00 41.16 89 ASP A O 1
ATOM 732 N N . VAL A 1 90 ? -25.476 -4.336 0.688 1.00 39.56 90 VAL A N 1
ATOM 733 C CA . VAL A 1 90 ? -25.651 -5.255 -0.447 1.00 39.56 90 VAL A CA 1
ATOM 734 C C . VAL A 1 90 ? -25.026 -4.573 -1.662 1.00 39.56 90 VAL A C 1
ATOM 736 O O . VAL A 1 90 ? -25.691 -3.771 -2.311 1.00 39.56 90 VAL A O 1
ATOM 739 N N . ILE A 1 91 ? -23.736 -4.825 -1.888 1.00 37.41 91 ILE A N 1
ATOM 740 C CA . ILE A 1 91 ? -22.999 -4.972 -3.164 1.00 37.41 91 ILE A CA 1
ATOM 741 C C . ILE A 1 91 ? -21.517 -5.136 -2.806 1.00 37.41 91 ILE A C 1
ATOM 743 O O . ILE A 1 91 ? -20.998 -4.332 -1.997 1.00 37.41 91 ILE A O 1
#

pLDDT: mean 83.92, std 16.08, range [37.41, 97.38]